Protein AF-A0A2S9GJ35-F1 (afdb_monomer_lite)

Sequence (56 aa):
RVAELVVEVLKNTQPAAGPNGPSKAKYTLADGTAERVHAAASELLDANPLYPGLTL

pLDDT: mean 93.85, std 7.04, range [65.06, 98.38]

Foldseek 3Di:
DVVVLVVLFVVQKDFDADPVGGDPPHIDGDPCSVVVSVVVVVVVCVVPDPDPPDDD

Structure (mmCIF, N/CA/C/O backbone):
data_AF-A0A2S9GJ35-F1
#
_entry.id   AF-A0A2S9GJ35-F1
#
loop_
_atom_site.group_PDB
_atom_site.id
_atom_site.type_symbol
_atom_site.label_atom_id
_atom_site.label_alt_id
_atom_site.label_comp_id
_atom_site.label_asym_id
_atom_site.label_entity_id
_atom_site.label_seq_id
_atom_site.pdbx_PDB_ins_code
_atom_site.Cartn_x
_atom_site.Cartn_y
_atom_site.Cartn_z
_atom_site.occupancy
_atom_site.B_iso_or_equiv
_atom_site.auth_seq_id
_atom_site.auth_comp_id
_atom_site.auth_asym_id
_atom_site.auth_atom_id
_atom_site.pdbx_PDB_model_num
ATOM 1 N N . ARG A 1 1 ? 1.766 2.526 10.253 1.00 88.25 1 ARG A N 1
ATOM 2 C CA . ARG A 1 1 ? 1.054 1.531 9.417 1.00 88.25 1 ARG A CA 1
ATOM 3 C C . ARG A 1 1 ? 0.818 1.952 7.965 1.00 88.25 1 ARG A C 1
ATOM 5 O O . ARG A 1 1 ? 1.388 1.306 7.104 1.00 88.25 1 ARG A O 1
ATOM 12 N N . VAL A 1 2 ? 0.042 3.002 7.645 1.00 95.88 2 VAL A N 1
ATOM 13 C CA . VAL A 1 2 ? -0.225 3.384 6.228 1.00 95.88 2 VAL A CA 1
ATOM 14 C C . VAL A 1 2 ? 1.064 3.577 5.419 1.00 95.88 2 VAL A C 1
ATOM 16 O O . VAL A 1 2 ? 1.206 3.015 4.338 1.00 95.88 2 VAL A O 1
ATOM 19 N N . ALA A 1 3 ? 2.042 4.299 5.973 1.00 97.62 3 ALA A N 1
ATOM 20 C CA . ALA A 1 3 ? 3.334 4.507 5.319 1.00 97.62 3 ALA A CA 1
ATOM 21 C C . ALA A 1 3 ? 4.095 3.195 5.043 1.00 97.62 3 ALA A C 1
ATOM 23 O O . ALA A 1 3 ? 4.732 3.073 4.003 1.00 97.62 3 ALA A O 1
ATOM 24 N N . GLU A 1 4 ? 4.000 2.198 5.930 1.00 97.44 4 GLU A N 1
ATOM 25 C CA . GLU A 1 4 ? 4.624 0.883 5.715 1.00 97.44 4 GLU A CA 1
ATOM 26 C C . GLU A 1 4 ? 3.992 0.161 4.524 1.00 97.44 4 GLU A C 1
ATOM 28 O O . GLU A 1 4 ? 4.717 -0.401 3.712 1.00 97.44 4 GLU A O 1
ATOM 33 N N . LEU A 1 5 ? 2.661 0.221 4.382 1.00 97.94 5 LEU A N 1
ATOM 34 C CA . LEU A 1 5 ? 1.953 -0.388 3.251 1.00 97.94 5 LEU A CA 1
ATOM 35 C C . LEU A 1 5 ? 2.363 0.256 1.920 1.00 97.94 5 LEU A C 1
ATOM 37 O O . LEU A 1 5 ? 2.604 -0.447 0.943 1.00 97.94 5 LEU A O 1
ATOM 41 N N . VAL A 1 6 ? 2.516 1.584 1.893 1.00 98.06 6 VAL A N 1
ATOM 42 C CA . VAL A 1 6 ? 3.012 2.302 0.706 1.00 98.06 6 VAL A CA 1
ATOM 43 C C . VAL A 1 6 ? 4.442 1.876 0.373 1.00 98.06 6 VAL A C 1
ATOM 45 O O . VAL A 1 6 ? 4.744 1.572 -0.779 1.00 98.06 6 VAL A O 1
ATOM 48 N N . VAL A 1 7 ? 5.324 1.813 1.374 1.00 98.31 7 VAL A N 1
ATOM 49 C CA . VAL A 1 7 ? 6.716 1.380 1.181 1.00 98.31 7 VAL A CA 1
ATOM 50 C C . VAL A 1 7 ? 6.787 -0.061 0.675 1.00 98.31 7 VAL A C 1
ATOM 52 O O . VAL A 1 7 ? 7.591 -0.339 -0.211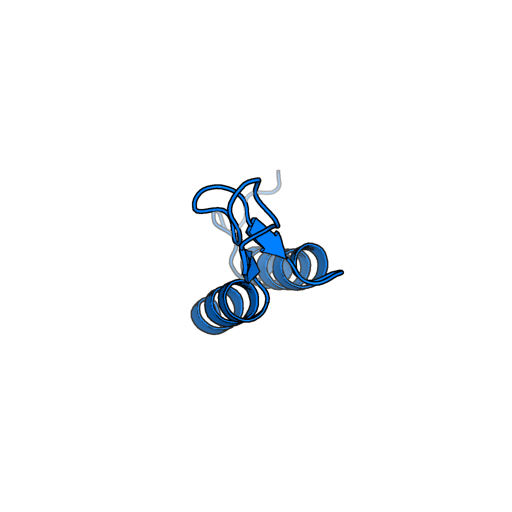 1.00 98.31 7 VAL A O 1
ATOM 55 N N . GLU A 1 8 ? 5.949 -0.958 1.193 1.00 98.00 8 GLU A N 1
ATOM 56 C CA . GLU A 1 8 ? 5.885 -2.356 0.759 1.00 98.00 8 GLU A CA 1
ATOM 57 C C . GLU A 1 8 ? 5.515 -2.468 -0.725 1.00 98.00 8 GLU A C 1
ATOM 59 O O . GLU A 1 8 ? 6.195 -3.165 -1.478 1.00 98.00 8 GLU A O 1
ATOM 64 N N . VAL A 1 9 ? 4.499 -1.729 -1.183 1.00 98.25 9 VAL A N 1
ATOM 65 C CA . VAL A 1 9 ? 4.126 -1.694 -2.607 1.00 98.25 9 VAL A CA 1
ATOM 66 C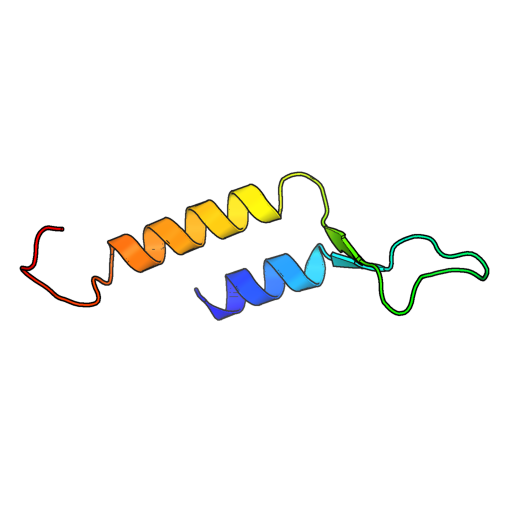 C . VAL A 1 9 ? 5.278 -1.157 -3.453 1.00 98.25 9 VAL A C 1
ATOM 68 O O . VAL A 1 9 ? 5.672 -1.793 -4.431 1.00 98.25 9 VAL A O 1
ATOM 71 N N . LEU A 1 10 ? 5.860 -0.016 -3.071 1.00 98.00 10 LEU A N 1
ATOM 72 C CA . LEU A 1 10 ? 6.927 0.626 -3.844 1.00 98.00 10 LEU A CA 1
ATOM 73 C C . LEU A 1 10 ? 8.184 -0.248 -3.947 1.00 98.00 10 LEU A C 1
ATOM 75 O O . LEU A 1 10 ? 8.771 -0.337 -5.021 1.00 98.00 10 LEU A O 1
ATOM 79 N N . LYS A 1 11 ? 8.578 -0.931 -2.865 1.00 98.19 11 LYS A N 1
ATOM 80 C CA . LYS A 1 11 ? 9.741 -1.836 -2.860 1.00 98.19 11 LYS A CA 1
ATOM 81 C C . LYS A 1 11 ? 9.543 -3.090 -3.708 1.00 98.19 11 LYS A C 1
ATOM 83 O O . LYS A 1 11 ? 10.521 -3.639 -4.204 1.00 98.19 11 LYS A O 1
ATOM 88 N N . ASN A 1 12 ? 8.301 -3.531 -3.880 1.00 98.38 12 ASN A N 1
ATOM 89 C CA . ASN A 1 12 ? 7.954 -4.723 -4.654 1.00 98.38 12 ASN A CA 1
ATOM 90 C C . ASN A 1 12 ? 7.454 -4.398 -6.072 1.00 98.38 12 ASN A C 1
ATOM 92 O O . ASN A 1 12 ? 6.965 -5.287 -6.766 1.00 98.38 12 ASN A O 1
ATOM 96 N N . THR A 1 13 ? 7.559 -3.142 -6.511 1.00 98.12 13 THR A N 1
ATOM 97 C CA . THR A 1 13 ? 7.177 -2.714 -7.860 1.00 98.12 13 THR A CA 1
ATOM 98 C C . THR A 1 13 ? 8.420 -2.574 -8.726 1.00 98.12 13 THR A C 1
ATOM 100 O O . THR A 1 13 ? 9.368 -1.887 -8.353 1.00 98.12 13 THR A O 1
ATOM 103 N N . GLN A 1 14 ? 8.408 -3.172 -9.916 1.00 97.12 14 GLN A N 1
ATOM 104 C CA . GLN A 1 14 ? 9.486 -3.027 -10.894 1.00 97.12 14 GLN A CA 1
ATOM 105 C C . GLN A 1 14 ? 8.925 -2.608 -12.255 1.00 97.12 14 GLN A C 1
ATOM 107 O O . GLN A 1 14 ? 7.790 -2.964 -12.586 1.00 97.12 14 GLN A O 1
ATOM 112 N N . PRO A 1 15 ? 9.676 -1.839 -13.064 1.00 97.31 15 PRO A N 1
ATOM 113 C CA . PRO A 1 15 ? 9.256 -1.550 -14.425 1.00 97.31 15 PRO A CA 1
ATOM 114 C C . PRO A 1 15 ? 9.168 -2.848 -15.231 1.00 97.31 15 PRO A C 1
ATOM 116 O O . PRO A 1 15 ? 10.082 -3.670 -15.210 1.00 97.31 15 PRO A O 1
ATOM 119 N N . ALA A 1 16 ? 8.076 -3.019 -15.967 1.00 96.81 16 ALA A N 1
ATOM 120 C CA . ALA A 1 16 ? 7.893 -4.175 -16.833 1.00 96.81 16 ALA A CA 1
ATOM 121 C C . ALA A 1 16 ? 8.850 -4.115 -18.035 1.00 96.81 16 ALA A C 1
ATOM 123 O O . ALA A 1 16 ? 9.356 -3.047 -18.394 1.00 96.81 16 ALA A O 1
ATOM 124 N N . ALA A 1 17 ? 9.038 -5.240 -18.725 1.00 96.31 1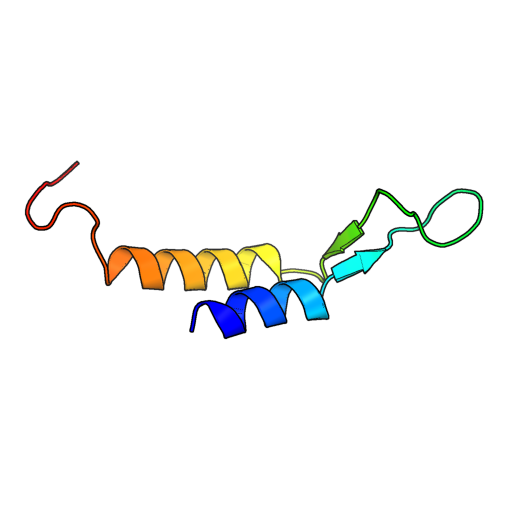7 ALA A N 1
ATOM 125 C CA . ALA A 1 17 ? 9.765 -5.253 -19.990 1.00 96.31 17 ALA A CA 1
ATOM 126 C C . ALA A 1 17 ? 9.060 -4.380 -21.050 1.00 96.31 17 ALA A C 1
ATOM 128 O O . ALA A 1 17 ? 7.833 -4.393 -21.188 1.00 96.31 17 ALA A O 1
ATOM 129 N N . GLY A 1 18 ? 9.844 -3.616 -21.808 1.00 95.31 18 GLY A N 1
ATOM 130 C CA . GLY A 1 18 ? 9.396 -2.836 -22.957 1.00 95.31 18 GLY A CA 1
ATOM 131 C C . GLY A 1 18 ? 10.267 -3.104 -24.192 1.00 95.31 18 GLY A C 1
ATOM 132 O O . GLY A 1 18 ? 11.307 -3.753 -24.085 1.00 95.31 18 GLY A O 1
ATOM 133 N N . PRO A 1 19 ? 9.877 -2.591 -25.374 1.00 94.19 19 PRO A N 1
ATOM 134 C CA . PRO A 1 19 ? 10.580 -2.873 -26.632 1.00 94.19 19 PRO A CA 1
ATOM 135 C C . PRO A 1 19 ? 12.048 -2.419 -26.670 1.00 94.19 19 PRO A C 1
ATOM 137 O O . PRO A 1 19 ? 12.838 -2.990 -27.409 1.00 94.19 19 PRO A O 1
ATOM 140 N N . ASN A 1 20 ? 12.412 -1.409 -25.871 1.00 94.44 20 ASN A N 1
ATOM 141 C CA . ASN A 1 20 ? 13.745 -0.792 -25.841 1.00 94.44 20 ASN A CA 1
ATOM 142 C C . ASN A 1 20 ? 14.352 -0.817 -24.424 1.00 94.44 20 ASN A C 1
ATOM 144 O O . ASN A 1 20 ? 14.990 0.145 -23.999 1.00 94.44 20 ASN A O 1
ATOM 148 N N . GLY A 1 21 ? 14.092 -1.883 -23.663 1.00 94.00 21 GLY A N 1
ATOM 149 C CA . GLY A 1 21 ? 14.462 -1.991 -22.248 1.00 94.00 21 GLY A CA 1
ATOM 150 C C . GLY A 1 21 ? 13.283 -1.722 -21.302 1.00 94.00 21 GLY A C 1
ATOM 151 O O . GLY A 1 21 ? 12.130 -1.820 -21.729 1.00 94.00 21 GLY A O 1
ATOM 152 N N . PRO A 1 22 ? 13.535 -1.425 -20.012 1.00 96.50 22 PRO A N 1
ATOM 153 C CA . PRO A 1 22 ? 12.478 -1.247 -19.016 1.00 96.50 22 PRO A CA 1
ATOM 154 C C . PRO A 1 22 ? 11.442 -0.188 -19.426 1.00 96.50 22 PRO A C 1
ATOM 156 O O . PRO A 1 22 ? 11.781 0.892 -19.913 1.00 96.50 22 PRO A O 1
ATOM 159 N N . SER A 1 23 ? 10.162 -0.498 -19.235 1.00 96.12 23 SER A N 1
ATOM 160 C CA . SER A 1 23 ? 9.048 0.378 -19.594 1.00 96.12 23 SER A CA 1
ATOM 161 C C . SER A 1 23 ? 8.986 1.621 -18.703 1.00 96.12 23 SER A C 1
ATOM 163 O O . SER A 1 23 ? 9.205 1.547 -17.499 1.00 96.12 23 SER A O 1
ATOM 165 N N . LYS A 1 24 ? 8.612 2.768 -19.283 1.00 94.19 24 LYS A N 1
ATOM 166 C CA . LYS A 1 24 ? 8.333 4.010 -18.534 1.00 94.19 24 LYS A CA 1
ATOM 167 C C . LYS A 1 24 ? 6.874 4.143 -18.083 1.00 94.19 24 LYS A C 1
ATOM 169 O O . LYS A 1 24 ? 6.536 5.103 -17.404 1.00 94.19 24 LYS A O 1
ATOM 174 N N . ALA A 1 25 ? 6.006 3.229 -18.518 1.00 94.88 25 ALA A N 1
ATOM 175 C CA . ALA A 1 25 ? 4.561 3.308 -18.291 1.00 94.88 25 ALA A CA 1
ATOM 176 C C . ALA A 1 25 ? 3.974 2.039 -17.667 1.00 94.88 25 ALA A C 1
ATOM 178 O O . ALA A 1 25 ? 2.931 2.092 -17.025 1.00 94.88 25 ALA A O 1
ATOM 179 N N . LYS A 1 26 ? 4.618 0.887 -17.877 1.00 96.44 26 LYS A N 1
ATOM 180 C CA . LYS A 1 26 ? 4.139 -0.409 -17.394 1.00 96.44 26 LYS A CA 1
ATOM 181 C C . LYS A 1 26 ? 5.017 -0.875 -16.249 1.00 96.44 26 LYS A C 1
ATOM 183 O O . LYS A 1 26 ? 6.239 -0.864 -16.374 1.00 96.44 26 LYS A O 1
ATOM 188 N N . TYR A 1 27 ? 4.377 -1.336 -15.188 1.00 97.19 27 TYR A N 1
ATOM 189 C CA . TYR A 1 27 ? 5.023 -1.847 -13.991 1.00 97.19 27 TYR A CA 1
ATOM 190 C C . TYR A 1 27 ? 4.374 -3.166 -13.597 1.00 97.19 27 TYR A C 1
ATOM 192 O O . TYR A 1 27 ? 3.199 -3.400 -13.882 1.00 97.19 27 TYR A O 1
ATOM 200 N N . THR A 1 28 ? 5.155 -4.019 -12.957 1.00 97.12 28 THR A N 1
ATOM 201 C CA . THR A 1 28 ? 4.710 -5.289 -12.394 1.00 97.12 28 THR A CA 1
ATOM 202 C C . THR A 1 28 ? 4.991 -5.290 -10.903 1.00 97.12 28 THR A C 1
ATOM 204 O O . THR A 1 28 ? 6.031 -4.798 -10.458 1.00 97.12 28 THR A O 1
ATOM 207 N N . LEU A 1 29 ? 4.060 -5.851 -10.141 1.00 97.75 29 LEU A N 1
ATOM 208 C CA . LEU A 1 29 ? 4.266 -6.161 -8.734 1.00 97.75 29 LEU A CA 1
ATOM 209 C C . LEU A 1 29 ? 4.874 -7.554 -8.606 1.00 97.75 29 LEU A C 1
ATOM 211 O O . LEU A 1 29 ? 4.587 -8.427 -9.423 1.00 97.75 29 LEU A O 1
ATOM 215 N N . ALA A 1 30 ? 5.679 -7.755 -7.567 1.00 98.19 30 ALA A N 1
ATOM 216 C CA . ALA A 1 30 ? 6.041 -9.092 -7.127 1.00 98.19 30 ALA A CA 1
ATOM 217 C C . ALA A 1 30 ? 4.786 -9.892 -6.733 1.00 98.19 30 ALA A C 1
ATOM 219 O O . ALA A 1 30 ? 3.777 -9.330 -6.281 1.00 98.19 30 ALA A O 1
ATOM 220 N N . ASP A 1 31 ? 4.865 -11.211 -6.889 1.00 97.75 31 ASP A N 1
ATOM 221 C CA . ASP A 1 31 ? 3.728 -12.100 -6.675 1.00 97.75 31 ASP A CA 1
ATOM 222 C C . ASP A 1 31 ? 3.147 -11.971 -5.254 1.00 97.75 31 ASP A C 1
ATOM 224 O O . ASP A 1 31 ? 3.846 -11.905 -4.231 1.00 97.75 31 ASP A O 1
ATOM 228 N N . GLY A 1 32 ? 1.818 -11.890 -5.192 1.00 97.56 32 GLY A N 1
ATOM 229 C CA . GLY A 1 32 ? 1.052 -11.769 -3.952 1.00 97.56 32 GLY A CA 1
ATOM 230 C C . GLY A 1 32 ? 1.200 -10.435 -3.205 1.00 97.56 32 GLY A C 1
ATOM 231 O O . GLY A 1 32 ? 0.577 -10.269 -2.157 1.00 97.56 32 GLY A O 1
ATOM 232 N N . THR A 1 33 ? 1.989 -9.462 -3.686 1.00 98.06 33 THR A N 1
ATOM 233 C CA . THR A 1 33 ? 2.108 -8.153 -3.012 1.00 98.06 33 THR A CA 1
ATOM 234 C C . THR A 1 33 ? 0.764 -7.436 -2.940 1.00 98.06 33 THR A C 1
ATOM 236 O O . THR A 1 33 ? 0.414 -6.912 -1.883 1.00 98.06 33 THR A O 1
ATOM 239 N N . ALA A 1 34 ? -0.008 -7.447 -4.031 1.00 98.00 34 ALA A N 1
ATOM 240 C CA . ALA A 1 34 ? -1.330 -6.828 -4.058 1.00 98.00 34 ALA A CA 1
ATOM 241 C C . ALA A 1 34 ? -2.253 -7.446 -2.996 1.00 98.00 34 ALA A C 1
ATOM 243 O O . ALA A 1 34 ? -2.789 -6.727 -2.160 1.00 98.00 34 ALA A O 1
ATOM 244 N N . GLU A 1 35 ? -2.372 -8.774 -2.974 1.00 98.38 35 GLU A N 1
ATOM 245 C CA . GLU A 1 35 ? -3.237 -9.504 -2.038 1.00 98.38 35 GLU A CA 1
ATOM 246 C C . GLU A 1 35 ? -2.889 -9.198 -0.577 1.00 98.38 35 GLU A C 1
ATOM 248 O O . GLU A 1 35 ? -3.769 -8.835 0.203 1.00 98.38 35 GLU A O 1
ATOM 253 N N . ARG A 1 36 ? -1.601 -9.263 -0.210 1.00 97.31 36 ARG A N 1
ATOM 254 C CA . ARG A 1 36 ? -1.156 -9.004 1.170 1.00 97.31 36 ARG A CA 1
ATOM 255 C C . ARG A 1 36 ? -1.409 -7.562 1.607 1.00 97.31 36 ARG A C 1
ATOM 257 O O . ARG A 1 36 ? -1.861 -7.337 2.729 1.00 97.31 36 ARG A O 1
ATOM 264 N N . VAL A 1 37 ? -1.124 -6.582 0.745 1.00 98.12 37 VAL A N 1
ATOM 265 C CA . VAL A 1 37 ? -1.349 -5.164 1.072 1.00 98.12 37 VAL A CA 1
ATOM 266 C C . VAL A 1 37 ? -2.840 -4.850 1.149 1.00 98.12 37 VAL A C 1
ATOM 268 O O . VAL A 1 37 ? -3.250 -4.140 2.065 1.00 98.12 37 VAL A O 1
ATOM 271 N N . HIS A 1 38 ? -3.653 -5.400 0.244 1.00 97.75 38 HIS A N 1
ATOM 272 C CA . HIS A 1 38 ? -5.103 -5.234 0.289 1.00 97.75 38 HIS A CA 1
ATOM 273 C C . HIS A 1 38 ? -5.701 -5.814 1.570 1.00 97.75 38 HIS A C 1
ATOM 275 O O . HIS A 1 38 ? -6.452 -5.110 2.238 1.00 97.75 38 HIS A O 1
ATOM 281 N N . ALA A 1 39 ? -5.316 -7.032 1.962 1.00 98.06 39 ALA A N 1
ATOM 282 C CA . ALA A 1 39 ? -5.780 -7.638 3.209 1.00 98.06 39 ALA A CA 1
ATOM 283 C C . ALA A 1 39 ? -5.444 -6.760 4.429 1.00 98.06 39 ALA A C 1
ATOM 285 O O . ALA A 1 39 ? -6.325 -6.418 5.215 1.00 98.06 39 ALA A O 1
ATOM 286 N N . ALA A 1 40 ? -4.195 -6.295 4.535 1.00 97.44 40 ALA A N 1
ATOM 287 C CA . ALA A 1 40 ? -3.771 -5.431 5.637 1.00 97.44 40 ALA A CA 1
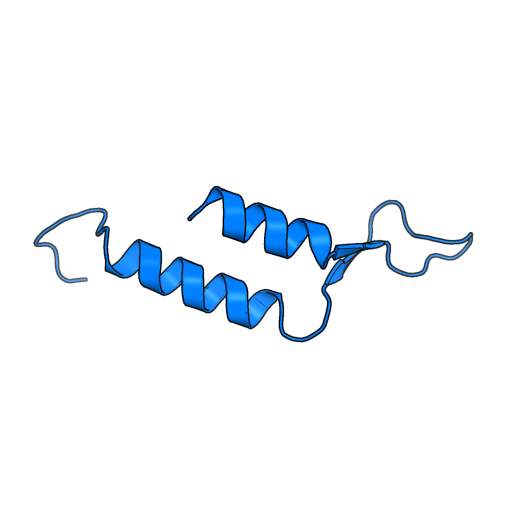ATOM 288 C C . ALA A 1 40 ? -4.450 -4.046 5.627 1.00 97.44 40 ALA A C 1
ATOM 290 O O . ALA A 1 40 ? -4.646 -3.440 6.682 1.00 97.44 40 ALA A O 1
ATOM 291 N N . ALA A 1 41 ? -4.785 -3.514 4.448 1.00 96.56 41 ALA A N 1
ATOM 292 C CA . ALA A 1 41 ? -5.528 -2.264 4.323 1.00 96.56 41 ALA A CA 1
ATOM 293 C C . ALA A 1 41 ? -6.996 -2.431 4.744 1.00 96.56 41 ALA A C 1
ATOM 295 O O . ALA A 1 41 ? -7.529 -1.543 5.407 1.00 96.56 41 ALA A O 1
ATOM 296 N N . SER A 1 42 ? -7.624 -3.562 4.409 1.00 95.50 42 SER A N 1
ATOM 297 C CA . SER A 1 42 ? -8.977 -3.898 4.863 1.00 95.50 42 SER A CA 1
ATOM 298 C C . SER A 1 42 ? -9.047 -3.997 6.384 1.00 95.50 42 SER A C 1
ATOM 300 O O . SER A 1 42 ? -9.871 -3.315 6.980 1.00 95.50 42 SER A O 1
ATOM 302 N N . GLU A 1 43 ? -8.116 -4.709 7.027 1.00 95.12 43 GLU A N 1
ATOM 303 C CA . GLU A 1 43 ? -8.050 -4.780 8.497 1.00 95.12 43 GLU A CA 1
ATOM 304 C C . GLU A 1 43 ? -7.941 -3.390 9.147 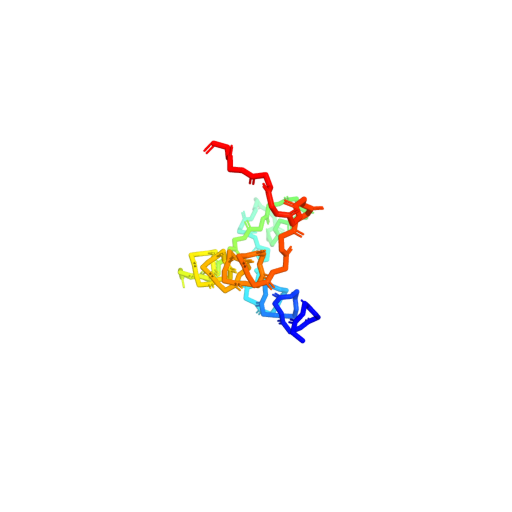1.00 95.12 43 GLU A C 1
ATOM 306 O O . GLU A 1 43 ? -8.573 -3.107 10.167 1.00 95.12 43 GLU A O 1
ATOM 311 N N . LEU A 1 44 ? -7.144 -2.494 8.551 1.00 94.31 44 LEU A N 1
ATOM 312 C CA . LEU A 1 44 ? -7.002 -1.124 9.040 1.00 94.31 44 LEU A CA 1
ATOM 313 C C . LEU A 1 44 ? -8.312 -0.336 8.911 1.00 94.31 44 LEU A C 1
ATOM 315 O O . LEU A 1 44 ? -8.629 0.448 9.804 1.00 94.31 44 LEU A O 1
ATOM 319 N N . LEU A 1 45 ? -9.048 -0.518 7.815 1.00 92.06 45 LEU A N 1
ATOM 320 C CA . LEU A 1 45 ? -10.318 0.165 7.587 1.00 92.06 45 LEU A CA 1
ATOM 321 C C . LEU A 1 45 ? -11.422 -0.369 8.508 1.00 92.06 45 LEU A C 1
ATOM 323 O O . LEU A 1 45 ? -12.159 0.427 9.083 1.00 92.06 45 LEU A O 1
ATOM 327 N N . ASP A 1 46 ? -11.479 -1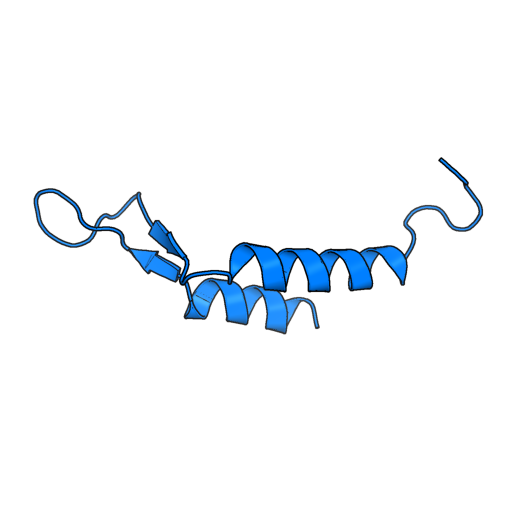.684 8.719 1.00 91.69 46 ASP A N 1
ATOM 328 C CA . ASP A 1 46 ? -12.439 -2.327 9.624 1.00 91.69 46 ASP A CA 1
ATOM 329 C C . ASP A 1 46 ? -12.265 -1.836 11.069 1.00 91.69 46 ASP A C 1
ATOM 331 O O . ASP A 1 46 ? -13.240 -1.589 11.780 1.00 91.69 46 ASP A O 1
ATOM 335 N N . ALA A 1 47 ? -11.018 -1.618 11.495 1.00 92.69 47 ALA A N 1
ATOM 336 C CA . ALA A 1 47 ? -10.707 -1.060 12.808 1.00 92.69 47 ALA A CA 1
ATOM 337 C C . ALA A 1 47 ? -11.035 0.443 12.942 1.00 92.69 47 ALA A C 1
ATOM 339 O O . ALA A 1 47 ? -11.047 0.965 14.057 1.00 92.69 47 ALA A O 1
ATOM 340 N N . ASN A 1 48 ? -11.274 1.153 11.833 1.00 91.19 48 ASN A N 1
ATOM 341 C CA . ASN A 1 48 ? -11.485 2.603 11.796 1.00 91.19 48 ASN A CA 1
ATOM 342 C C . ASN A 1 48 ? -12.711 2.956 10.929 1.00 91.19 48 ASN A C 1
ATOM 344 O O . ASN A 1 48 ? -12.559 3.540 9.850 1.00 91.19 48 ASN A O 1
ATOM 348 N N . PRO A 1 49 ? -13.935 2.614 11.379 1.00 87.94 49 PRO A N 1
ATOM 349 C CA . PRO A 1 49 ? -15.144 2.805 10.588 1.00 87.94 49 PRO A CA 1
ATOM 350 C C . PRO A 1 49 ? -15.422 4.289 10.319 1.00 87.94 49 PRO A C 1
ATOM 352 O O . PRO A 1 49 ? -15.405 5.115 11.233 1.00 87.94 49 PRO A O 1
ATOM 355 N N . LEU A 1 50 ? -15.747 4.617 9.063 1.00 85.19 50 LEU A N 1
ATOM 356 C CA . LEU A 1 50 ? -16.034 5.993 8.634 1.00 85.19 50 LEU A CA 1
ATOM 357 C C . LEU A 1 50 ? -17.298 6.566 9.296 1.00 85.19 50 LEU A C 1
ATOM 359 O O . LEU A 1 50 ? -17.366 7.761 9.579 1.00 85.19 50 LEU A O 1
ATOM 363 N N . TYR A 1 51 ? -18.280 5.701 9.563 1.00 87.06 51 TYR A N 1
ATOM 364 C CA . TYR A 1 51 ? -19.536 6.054 10.219 1.00 87.06 51 TYR A CA 1
ATOM 365 C C . TYR A 1 51 ? -19.808 5.092 11.381 1.00 87.06 51 TYR A C 1
ATOM 367 O O . TYR A 1 51 ? -20.482 4.075 11.201 1.00 87.06 51 TYR A O 1
ATOM 375 N N . PRO A 1 52 ? -19.272 5.382 12.579 1.00 81.00 52 PRO A N 1
ATOM 376 C CA . PRO A 1 52 ? -19.509 4.557 13.756 1.00 81.00 52 PRO A CA 1
ATOM 377 C C . PRO A 1 52 ? -21.014 4.432 14.046 1.00 81.00 52 PRO A C 1
ATOM 379 O O . PRO A 1 52 ? -21.701 5.439 14.213 1.00 81.00 52 PRO A O 1
ATOM 382 N N . GLY A 1 53 ? -21.528 3.199 14.105 1.00 79.81 53 GLY A N 1
ATOM 383 C CA . GLY A 1 53 ? -22.932 2.907 14.428 1.00 79.81 53 GLY A CA 1
ATOM 384 C C . GLY A 1 53 ? -23.889 2.789 13.235 1.00 79.81 53 GLY A C 1
ATOM 385 O O . GLY A 1 53 ? -25.061 2.488 13.446 1.00 79.81 53 GLY A O 1
ATOM 386 N N . LEU A 1 54 ? -23.415 2.975 11.998 1.00 76.25 54 LEU A N 1
ATOM 387 C CA . LEU A 1 54 ? -24.192 2.679 10.792 1.00 76.25 54 LEU A CA 1
ATOM 388 C C . LEU A 1 54 ? -23.862 1.262 10.301 1.00 76.25 54 LEU A C 1
ATOM 390 O O . LEU A 1 54 ? -22.710 0.964 9.997 1.00 76.25 54 LEU A O 1
ATOM 394 N N . THR A 1 55 ? -24.864 0.386 10.228 1.00 69.69 55 THR A N 1
ATOM 395 C CA . THR A 1 55 ? -24.743 -0.930 9.576 1.00 69.69 55 THR A CA 1
ATOM 396 C C . THR A 1 55 ? -25.241 -0.802 8.137 1.00 69.69 55 THR A C 1
ATOM 398 O O . THR A 1 55 ? -26.383 -0.387 7.936 1.00 69.69 55 THR A O 1
ATOM 401 N N . LEU A 1 56 ? -24.370 -1.096 7.166 1.00 65.06 56 LEU A N 1
ATOM 402 C CA . LEU A 1 56 ? -24.673 -1.118 5.728 1.00 65.06 56 LEU A CA 1
ATOM 403 C C . LEU A 1 56 ? -25.160 -2.499 5.283 1.00 65.06 56 LEU A C 1
ATOM 405 O O . LEU A 1 56 ? -24.636 -3.500 5.824 1.00 65.06 56 LEU A O 1
#

Secondary structure (DSSP, 8-state):
-HHHHHHHHHHTEEEEEETTEEEEEEEEEPTTHHHHHHHHHHHHHHTS-SSTT---

Radius of gyration: 16.07 Å; chains: 1; bounding box: 39×18×41 Å